Protein AF-A0A963J8N2-F1 (afdb_monomer)

Radius of gyration: 21.04 Å; Cα contacts (8 Å, |Δi|>4): 73; chains: 1; bounding box: 51×51×36 Å

Mean predicted aligned error: 4.6 Å

pLDDT: mean 95.45, std 6.99, range [49.97, 98.75]

Foldseek 3Di:
DDDDDDDDDDDDDFCDDVVDDGDPPVDQEDAAQPDADDDPPDDPVVCPVVVSYDHHQQGPVGHGYHPVSDDDDVVVVVVVVVVVVVVVVD

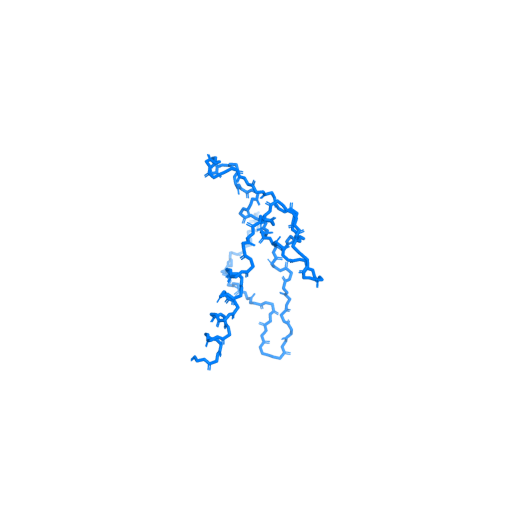Nearest PDB structures (foldseek):
  1qs0-assembly1_A-2  TM=9.938E-01  e=8.638E-08  Pseudomonas putida

Structure (mmCIF, N/CA/C/O backbone):
data_AF-A0A963J8N2-F1
#
_entry.id   AF-A0A963J8N2-F1
#
loop_
_atom_site.group_PDB
_atom_site.id
_atom_site.type_symbol
_atom_site.label_atom_id
_atom_site.label_alt_id
_atom_site.label_comp_id
_atom_site.label_asym_id
_atom_site.label_entity_id
_atom_site.label_seq_id
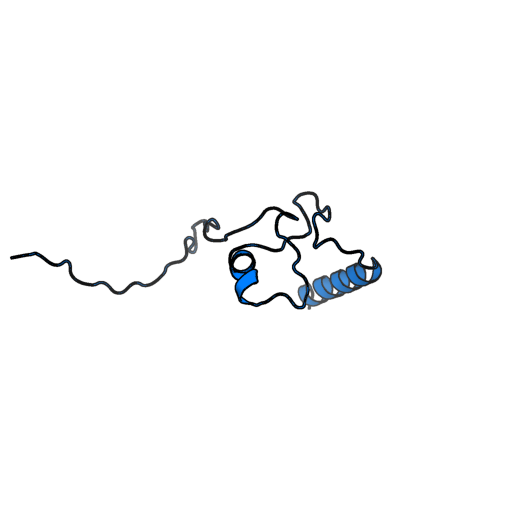_atom_site.pdbx_PDB_ins_code
_atom_site.Cartn_x
_atom_site.Cartn_y
_atom_site.Cartn_z
_atom_site.occupancy
_atom_site.B_iso_or_equiv
_atom_site.auth_seq_id
_atom_site.auth_comp_id
_atom_site.auth_asym_id
_atom_site.auth_atom_id
_atom_site.pdbx_PDB_model_num
ATOM 1 N N . MET A 1 1 ? -35.446 34.264 15.114 1.00 49.97 1 MET A N 1
ATOM 2 C CA . MET A 1 1 ? -34.212 33.796 15.778 1.00 49.97 1 MET A CA 1
ATOM 3 C C . MET A 1 1 ? -33.783 32.509 15.100 1.00 49.97 1 MET A C 1
ATOM 5 O O . MET A 1 1 ? -34.539 31.549 15.142 1.00 49.97 1 MET A O 1
ATOM 9 N N . THR A 1 2 ? -32.648 32.502 14.404 1.00 64.44 2 THR A N 1
ATOM 10 C CA . THR A 1 2 ? -32.102 31.282 13.797 1.00 64.44 2 THR A CA 1
ATOM 11 C C . THR A 1 2 ? -31.546 30.396 14.905 1.00 64.44 2 THR A C 1
ATOM 13 O O . THR A 1 2 ? -30.616 30.769 15.616 1.00 64.44 2 THR A O 1
ATOM 16 N N . THR A 1 3 ? -32.159 29.236 15.109 1.00 75.25 3 THR A N 1
ATOM 17 C CA . THR A 1 3 ? -31.694 28.244 16.079 1.00 75.25 3 THR A CA 1
ATOM 18 C C . THR A 1 3 ? -30.430 27.581 15.545 1.00 75.25 3 THR A C 1
ATOM 20 O O . THR A 1 3 ? -30.490 26.802 14.594 1.00 75.25 3 THR A O 1
ATOM 23 N N . HIS A 1 4 ? -29.280 27.893 16.139 1.00 81.44 4 HIS A N 1
ATOM 24 C CA . HIS A 1 4 ? -28.025 27.209 15.835 1.00 81.44 4 HIS A CA 1
ATOM 25 C C . HIS A 1 4 ? -27.897 25.949 16.696 1.00 81.44 4 HIS A C 1
ATOM 27 O O . HIS A 1 4 ? -28.146 25.977 17.900 1.00 81.44 4 HIS A O 1
ATOM 33 N N . THR A 1 5 ? -27.520 24.834 16.070 1.00 88.25 5 THR A N 1
ATOM 34 C CA . THR A 1 5 ? -27.278 23.568 16.780 1.00 88.25 5 THR A CA 1
ATOM 35 C C . THR A 1 5 ? -25.972 23.664 17.571 1.00 88.25 5 THR A C 1
ATOM 37 O O . THR A 1 5 ? -24.982 24.182 17.057 1.00 88.25 5 THR A O 1
ATOM 40 N N . ALA A 1 6 ? -25.959 23.163 18.810 1.00 91.06 6 ALA A N 1
ATOM 41 C CA . ALA A 1 6 ? -24.763 23.158 19.652 1.00 91.06 6 ALA A CA 1
ATOM 42 C C . ALA A 1 6 ? -23.629 22.322 19.027 1.00 91.06 6 ALA A C 1
ATOM 44 O O . ALA A 1 6 ? -23.863 21.221 18.520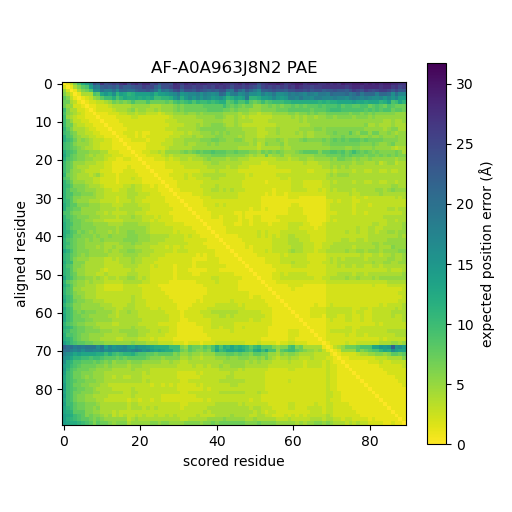 1.00 91.06 6 ALA A O 1
ATOM 45 N N . LEU A 1 7 ? -22.399 22.842 19.091 1.00 95.81 7 LEU A N 1
ATOM 46 C CA . LEU A 1 7 ? -21.199 22.137 18.633 1.00 95.81 7 LEU A CA 1
ATOM 47 C C . LEU A 1 7 ? -20.951 20.882 19.481 1.00 95.81 7 LEU A C 1
ATOM 49 O O . LEU A 1 7 ? -21.305 20.829 20.659 1.00 95.81 7 LEU A O 1
ATOM 53 N N . LYS A 1 8 ? -20.319 19.872 18.879 1.00 95.38 8 LYS A N 1
ATOM 54 C CA . LYS A 1 8 ? -19.983 18.602 19.532 1.00 95.38 8 LYS A CA 1
ATOM 55 C C . LYS A 1 8 ? -18.512 18.267 19.316 1.00 95.38 8 LYS A C 1
ATOM 57 O O . LYS A 1 8 ? -17.978 18.507 18.236 1.00 95.38 8 LYS A O 1
ATOM 62 N N . LEU A 1 9 ? -17.888 17.672 20.331 1.00 97.00 9 LEU A N 1
ATOM 63 C CA . LEU A 1 9 ? -16.564 17.068 20.212 1.00 97.00 9 LEU A CA 1
ATOM 64 C C . LEU A 1 9 ? -16.684 15.743 19.452 1.00 97.00 9 LEU A C 1
ATOM 66 O O . LEU A 1 9 ? -17.493 14.891 19.816 1.00 97.00 9 LEU A O 1
ATOM 70 N N . HIS A 1 10 ? -15.877 15.564 18.410 1.00 97.38 10 HIS A N 1
ATOM 71 C CA . HIS A 1 10 ? -15.800 14.305 17.680 1.00 97.38 10 HIS A CA 1
ATOM 72 C C . HIS A 1 10 ? -14.665 13.440 18.236 1.00 97.38 10 HIS A C 1
ATOM 74 O O . HIS A 1 10 ? -13.516 13.877 18.278 1.00 97.38 10 HIS A O 1
ATOM 80 N N . VAL A 1 11 ? -14.990 12.210 18.636 1.00 97.94 11 VAL A N 1
ATOM 81 C CA . VAL A 1 11 ? -14.026 11.184 19.048 1.00 97.94 11 VAL A CA 1
ATOM 82 C C . VAL A 1 11 ? -14.229 9.976 18.127 1.00 97.94 11 VAL A C 1
ATOM 84 O O . VAL A 1 11 ? -15.296 9.366 18.192 1.00 97.94 11 VAL A O 1
ATOM 87 N N . PRO A 1 12 ? -13.276 9.646 17.235 1.00 97.38 12 PRO A N 1
ATOM 88 C CA . PRO A 1 12 ? -13.415 8.504 16.338 1.00 97.38 12 PRO A CA 1
ATOM 89 C C . PRO A 1 12 ? -13.477 7.182 17.099 1.00 97.38 12 PRO A C 1
ATOM 91 O O . PRO A 1 12 ? -12.726 6.958 18.051 1.00 97.38 12 PRO A O 1
ATOM 94 N N . GLU A 1 13 ? -14.324 6.276 16.624 1.00 97.25 13 GLU A N 1
ATOM 95 C CA . GLU A 1 13 ? -14.428 4.920 17.151 1.00 97.25 13 GLU A CA 1
ATOM 96 C C . GLU A 1 13 ? -14.117 3.889 16.063 1.00 97.25 13 GLU A C 1
ATOM 98 O O . GLU A 1 13 ? -14.491 4.084 14.904 1.00 97.25 13 GLU A O 1
ATOM 103 N N . PRO A 1 14 ? -13.433 2.783 16.406 1.00 96.94 14 PRO A N 1
ATOM 104 C CA . PRO A 1 14 ? -13.245 1.685 15.475 1.00 96.94 14 PRO A CA 1
ATOM 105 C C . PRO A 1 14 ? -14.580 0.984 15.209 1.00 96.94 14 PRO A C 1
ATOM 107 O O . PRO A 1 14 ? -15.423 0.860 16.097 1.00 96.94 14 PRO A O 1
ATOM 110 N N . THR A 1 15 ? -14.734 0.444 14.002 1.00 97.12 15 THR A N 1
ATOM 111 C CA . THR A 1 15 ? -15.917 -0.344 13.621 1.00 97.12 15 THR A CA 1
ATOM 112 C C . THR A 1 15 ? -16.041 -1.641 14.432 1.00 97.12 15 THR A C 1
ATOM 114 O O . THR A 1 15 ? -17.148 -2.121 14.656 1.00 97.12 15 THR A O 1
ATOM 117 N N . GLY A 1 16 ? -14.916 -2.199 14.899 1.00 96.62 16 GLY A N 1
ATOM 118 C CA . GLY A 1 16 ? -14.856 -3.407 15.723 1.00 96.62 16 GLY A CA 1
ATOM 119 C C . GLY A 1 16 ? -14.358 -3.155 17.151 1.00 96.62 16 GLY A C 1
ATOM 120 O O . GLY A 1 16 ? -13.414 -2.401 17.386 1.00 96.62 16 GLY A O 1
ATOM 121 N N . ARG A 1 17 ? -14.973 -3.852 18.110 1.00 97.00 17 ARG A N 1
ATOM 122 C CA . ARG A 1 17 ? -14.625 -3.930 19.542 1.00 97.00 17 ARG A CA 1
ATOM 123 C C . ARG A 1 17 ? -14.615 -5.411 19.970 1.00 97.00 17 ARG A C 1
ATOM 125 O O . ARG A 1 17 ? -15.070 -6.245 19.184 1.00 97.00 17 ARG A O 1
ATOM 132 N N . PRO A 1 18 ? -14.125 -5.779 21.171 1.00 98.19 18 PRO A N 1
ATOM 133 C CA . PRO A 1 18 ? -14.196 -7.165 21.639 1.00 98.19 18 PRO A CA 1
ATOM 134 C C . PRO A 1 18 ? -15.620 -7.734 21.529 1.00 98.19 18 PRO A C 1
ATOM 136 O O . PRO A 1 18 ? -16.568 -7.118 22.002 1.00 98.19 18 PRO A O 1
ATOM 139 N N . GLY A 1 19 ? -15.766 -8.888 20.871 1.00 97.19 19 GLY A N 1
ATOM 140 C CA . GLY A 1 19 ? -17.067 -9.517 20.594 1.00 97.19 19 GLY A CA 1
ATOM 141 C C . GLY A 1 19 ? -17.760 -9.068 19.297 1.00 97.19 19 GLY A C 1
ATOM 142 O O . GLY A 1 19 ? -18.734 -9.697 18.893 1.00 97.19 19 GLY A O 1
ATOM 143 N N . CYS A 1 20 ? -17.245 -8.049 18.603 1.00 97.44 20 CYS A N 1
ATOM 144 C CA . CYS A 1 20 ? -17.774 -7.559 17.327 1.00 97.44 20 CYS A CA 1
ATOM 145 C C . CYS A 1 20 ? -16.824 -7.869 16.160 1.00 97.44 20 CYS A C 1
ATOM 147 O O . CYS A 1 20 ? -15.618 -8.042 16.341 1.00 97.44 20 CYS A O 1
ATOM 149 N N . LYS A 1 21 ? -17.361 -7.891 14.935 1.00 97.31 21 LYS A N 1
ATOM 150 C CA . LYS A 1 21 ? -16.551 -7.948 13.710 1.00 97.31 21 LYS A CA 1
ATOM 151 C C . LYS A 1 21 ? -16.142 -6.536 13.294 1.00 97.31 21 LYS A C 1
ATOM 153 O O . LYS A 1 21 ? -16.985 -5.649 13.241 1.00 97.31 21 LYS A O 1
ATOM 158 N N . THR A 1 22 ? -14.869 -6.349 12.964 1.00 98.00 22 THR A N 1
ATOM 159 C CA . THR A 1 22 ? -14.383 -5.119 12.329 1.00 98.00 22 THR A CA 1
ATOM 160 C C . THR A 1 22 ? -14.866 -5.060 10.884 1.00 98.00 22 THR A C 1
ATOM 162 O O . THR A 1 22 ? -14.691 -6.022 10.136 1.00 98.00 22 THR A O 1
ATOM 165 N N . ASP A 1 23 ? -15.423 -3.922 10.485 1.00 97.56 23 ASP A N 1
ATOM 166 C CA . ASP A 1 23 ? -15.615 -3.584 9.077 1.00 97.56 23 ASP A CA 1
ATOM 167 C C . ASP A 1 23 ? -14.359 -2.879 8.550 1.00 97.56 23 ASP A C 1
ATOM 169 O O . ASP A 1 23 ? -13.959 -1.843 9.085 1.00 97.56 23 ASP A O 1
ATOM 173 N N . PHE A 1 24 ? -13.737 -3.454 7.520 1.00 97.69 24 PHE A N 1
ATOM 174 C CA . PHE A 1 24 ? -12.532 -2.933 6.874 1.00 97.69 24 PHE A CA 1
ATOM 175 C C . PHE A 1 24 ? -12.828 -2.025 5.670 1.00 97.69 24 PHE A C 1
ATOM 177 O O . PHE A 1 24 ? -11.890 -1.609 4.994 1.00 97.69 24 PHE A O 1
ATOM 184 N N . SER A 1 25 ? -14.093 -1.674 5.405 1.00 96.81 25 SER A N 1
ATOM 185 C CA . SER A 1 25 ? -14.498 -0.783 4.302 1.00 96.81 25 SER A CA 1
ATOM 186 C C . SER A 1 25 ? -13.833 0.603 4.328 1.00 96.81 25 SER A C 1
ATOM 188 O O . SER A 1 25 ? -13.737 1.263 3.294 1.00 96.81 25 SER A O 1
ATOM 190 N N . PHE A 1 26 ? -13.314 1.036 5.485 1.00 95.50 26 PHE A N 1
ATOM 191 C CA . PHE A 1 26 ? -12.532 2.270 5.609 1.00 95.50 26 PHE A CA 1
ATOM 192 C C . PHE A 1 26 ? -11.173 2.206 4.887 1.00 95.50 26 PHE A C 1
ATOM 194 O O . PHE A 1 26 ? -10.572 3.247 4.613 1.00 95.50 26 PHE A O 1
ATOM 201 N N . LEU A 1 27 ? -10.675 1.005 4.570 1.00 97.19 27 LEU A N 1
ATOM 202 C CA . LEU A 1 27 ? -9.472 0.817 3.767 1.00 97.19 27 LEU A CA 1
ATOM 203 C C . LEU A 1 27 ? -9.799 1.014 2.284 1.00 97.19 27 LEU A C 1
ATOM 205 O O . LEU A 1 27 ? -10.523 0.232 1.671 1.00 97.19 27 LEU A O 1
ATOM 209 N N . ARG A 1 28 ? -9.194 2.036 1.676 1.00 96.25 28 ARG A N 1
ATOM 210 C CA . ARG A 1 28 ? -9.294 2.307 0.235 1.00 96.25 28 ARG A CA 1
ATOM 211 C C . ARG A 1 28 ? -8.353 1.387 -0.542 1.00 96.25 28 ARG A C 1
ATOM 213 O O . ARG A 1 28 ? -7.252 1.777 -0.922 1.00 96.25 28 ARG A O 1
ATOM 220 N N . VAL A 1 29 ? -8.766 0.136 -0.724 1.00 96.75 29 VAL A N 1
ATOM 221 C CA . VAL A 1 29 ? -7.982 -0.871 -1.451 1.00 96.75 29 VAL A CA 1
ATOM 222 C C . VAL A 1 29 ? -8.180 -0.751 -2.962 1.00 96.75 29 VAL A C 1
ATOM 224 O O . VAL A 1 29 ? -9.280 -0.498 -3.447 1.00 96.75 29 VAL A O 1
ATOM 227 N N . SER A 1 30 ? -7.103 -0.954 -3.717 1.00 97.56 30 SER A N 1
ATOM 228 C CA . SER A 1 30 ? -7.116 -1.013 -5.183 1.00 97.56 30 SER A CA 1
ATOM 229 C C . SER A 1 30 ? -6.834 -2.448 -5.650 1.00 97.56 30 SER A C 1
ATOM 231 O O . SER A 1 30 ? -6.089 -3.164 -4.969 1.00 97.56 30 SER A O 1
ATOM 233 N N . PRO A 1 31 ? -7.384 -2.889 -6.800 1.00 97.88 31 PRO A N 1
ATOM 234 C CA . PRO A 1 31 ? -7.017 -4.174 -7.388 1.00 97.88 31 PRO A CA 1
ATOM 235 C C . PRO A 1 31 ? -5.509 -4.260 -7.655 1.00 97.88 31 PRO A C 1
ATOM 237 O O . PRO A 1 31 ? -4.858 -3.252 -7.948 1.00 97.88 31 PRO A O 1
ATOM 240 N N . ALA A 1 32 ? -4.946 -5.467 -7.572 1.00 98.44 32 ALA A N 1
ATOM 241 C CA . ALA A 1 32 ? -3.536 -5.679 -7.879 1.00 98.44 32 ALA A CA 1
ATOM 242 C C . ALA A 1 32 ? -3.214 -5.213 -9.309 1.00 98.44 32 ALA A C 1
ATOM 244 O O . ALA A 1 32 ? -3.978 -5.440 -10.244 1.00 98.44 32 ALA A O 1
ATOM 245 N N . GLY A 1 33 ? -2.090 -4.519 -9.469 1.00 97.88 33 GLY A N 1
ATOM 246 C CA . GLY A 1 33 ? -1.615 -4.013 -10.753 1.00 97.88 33 GLY A CA 1
ATOM 247 C C . GLY A 1 33 ? -2.378 -2.815 -11.329 1.00 97.88 33 GLY A C 1
ATOM 248 O O . GLY A 1 33 ? -1.921 -2.263 -12.326 1.00 97.88 33 GLY A O 1
ATOM 249 N N . ALA A 1 34 ? -3.485 -2.378 -10.716 1.00 97.94 34 ALA A N 1
ATOM 250 C CA . ALA A 1 34 ? -4.292 -1.266 -11.227 1.00 97.94 34 ALA A CA 1
ATOM 251 C C . ALA A 1 34 ? -3.602 0.101 -11.082 1.00 97.94 34 ALA A C 1
ATOM 253 O O . ALA A 1 34 ? -3.812 1.001 -11.893 1.00 97.94 34 ALA A O 1
ATOM 254 N N . VAL A 1 35 ? -2.778 0.269 -10.046 1.00 98.25 35 VAL A N 1
ATOM 255 C CA . VAL A 1 35 ? -2.110 1.541 -9.752 1.00 98.25 35 VAL A CA 1
ATOM 256 C C . VAL A 1 35 ? -0.840 1.688 -10.592 1.00 98.25 35 VAL A C 1
ATOM 258 O O . VAL A 1 35 ? 0.024 0.807 -10.610 1.00 98.25 35 VAL A O 1
ATOM 261 N N . ARG A 1 36 ? -0.714 2.828 -11.282 1.00 97.69 36 ARG A N 1
ATOM 262 C CA . ARG A 1 36 ? 0.427 3.148 -12.154 1.00 97.69 36 ARG A CA 1
ATOM 263 C C . ARG A 1 36 ? 1.749 3.231 -11.384 1.00 97.69 36 ARG A C 1
ATOM 265 O O . ARG A 1 36 ? 1.773 3.522 -10.189 1.00 97.69 36 ARG A O 1
ATOM 272 N N . ARG A 1 37 ? 2.864 3.026 -12.092 1.00 97.56 37 ARG A N 1
ATOM 273 C CA . ARG A 1 37 ? 4.223 3.257 -11.581 1.00 97.56 37 ARG A CA 1
ATOM 274 C C . ARG A 1 37 ? 4.787 4.543 -12.200 1.00 97.56 37 ARG A C 1
ATOM 276 O O . ARG A 1 37 ? 5.189 4.488 -13.362 1.00 97.56 37 ARG A O 1
ATOM 283 N N . PRO A 1 38 ? 4.790 5.682 -11.487 1.00 97.62 38 PRO A N 1
ATOM 284 C CA . PRO A 1 38 ? 5.358 6.923 -12.008 1.00 97.62 38 PRO A CA 1
ATOM 285 C C . PRO A 1 38 ? 6.887 6.820 -12.184 1.00 97.62 38 PRO A C 1
ATOM 287 O O . PRO A 1 38 ? 7.530 6.012 -11.503 1.00 97.62 38 PRO A O 1
ATOM 290 N N . PRO A 1 39 ? 7.487 7.645 -13.059 1.00 97.38 39 PRO A N 1
ATOM 291 C CA . PRO A 1 39 ? 8.924 7.900 -13.052 1.00 97.38 39 PRO A CA 1
ATOM 292 C C . PRO A 1 39 ? 9.432 8.366 -11.671 1.00 97.38 39 PRO A C 1
ATOM 294 O O . PRO A 1 39 ? 8.707 9.089 -10.981 1.00 97.38 39 PRO A O 1
ATOM 297 N N . PRO A 1 40 ? 10.654 7.993 -11.244 1.00 96.38 40 PRO A N 1
ATOM 298 C CA . PRO A 1 40 ? 11.208 8.397 -9.944 1.00 96.38 40 PRO A CA 1
ATOM 299 C C . PRO A 1 40 ? 11.370 9.911 -9.748 1.00 96.38 40 PRO A C 1
ATOM 301 O O . PRO A 1 40 ? 11.440 10.375 -8.615 1.00 96.38 40 PRO A O 1
ATOM 304 N N . ASP A 1 41 ? 11.442 10.662 -10.841 1.00 97.94 41 ASP A N 1
ATOM 305 C CA . ASP A 1 41 ? 11.565 12.118 -10.912 1.00 97.94 41 ASP A CA 1
ATOM 306 C C . ASP A 1 41 ? 10.211 12.832 -11.067 1.00 97.94 41 ASP A C 1
ATOM 308 O O . ASP A 1 41 ? 10.168 14.035 -11.320 1.00 97.94 41 ASP A O 1
ATOM 312 N N . SER A 1 42 ? 9.096 12.111 -10.899 1.00 98.00 42 SER A N 1
ATOM 313 C CA . SER A 1 42 ? 7.760 12.704 -11.002 1.00 98.00 42 SER A CA 1
ATOM 314 C C . SER A 1 42 ? 7.545 13.795 -9.944 1.00 98.00 42 SER A C 1
ATOM 316 O O . SER A 1 42 ? 7.830 13.564 -8.764 1.00 98.00 42 SER A O 1
ATOM 318 N N . PRO A 1 43 ? 6.985 14.958 -10.323 1.00 98.12 43 PRO A N 1
ATOM 319 C CA . PRO A 1 43 ? 6.604 16.001 -9.380 1.00 98.12 43 PRO A CA 1
ATOM 320 C C . PRO A 1 43 ? 5.643 15.489 -8.304 1.00 98.12 43 PRO A C 1
ATOM 322 O O . PRO A 1 43 ? 4.734 14.709 -8.581 1.00 98.12 43 PRO A O 1
ATOM 325 N N . ALA A 1 44 ? 5.776 15.995 -7.076 1.00 97.81 44 ALA A N 1
ATOM 326 C CA . ALA A 1 44 ? 4.902 15.607 -5.967 1.00 97.81 44 ALA A CA 1
ATOM 327 C C . ALA A 1 44 ? 3.409 15.859 -6.265 1.00 97.81 44 ALA A C 1
ATOM 329 O O . ALA A 1 44 ? 2.562 15.042 -5.902 1.00 97.81 44 ALA A O 1
ATOM 330 N N . ALA A 1 45 ? 3.088 16.954 -6.965 1.00 97.69 45 ALA A N 1
ATOM 331 C CA . ALA A 1 45 ? 1.721 17.290 -7.370 1.00 97.69 45 ALA A CA 1
ATOM 332 C C . ALA A 1 45 ? 1.073 16.192 -8.233 1.00 97.69 45 ALA A C 1
ATOM 334 O O . ALA A 1 45 ? -0.119 15.922 -8.095 1.00 97.69 45 ALA A O 1
ATOM 335 N N . ASP A 1 46 ? 1.878 15.488 -9.028 1.00 97.88 46 ASP A N 1
ATOM 336 C CA . ASP A 1 46 ? 1.423 14.415 -9.907 1.00 97.88 46 ASP A CA 1
ATOM 337 C C . ASP A 1 46 ? 1.241 13.088 -9.161 1.00 97.88 46 ASP A C 1
ATOM 339 O O . ASP A 1 46 ? 1.036 12.071 -9.806 1.00 97.88 46 ASP A O 1
ATOM 343 N N . THR A 1 47 ? 1.352 13.042 -7.828 1.00 97.88 47 THR A N 1
ATOM 344 C CA . THR A 1 47 ? 1.227 11.804 -7.026 1.00 97.88 47 THR A CA 1
ATOM 345 C C . THR A 1 47 ? 0.003 11.778 -6.110 1.00 97.88 47 THR A C 1
ATOM 347 O O . THR A 1 47 ? -0.178 10.837 -5.334 1.00 97.88 47 THR A O 1
ATOM 350 N N . ALA A 1 48 ? -0.864 12.791 -6.195 1.00 97.50 48 ALA A N 1
ATOM 351 C CA . ALA A 1 48 ? -2.032 12.927 -5.324 1.00 97.50 48 ALA A CA 1
ATOM 352 C C . ALA A 1 48 ? -3.013 11.739 -5.430 1.00 97.50 48 ALA A C 1
ATOM 354 O O . ALA A 1 48 ? -3.614 11.331 -4.431 1.00 97.50 48 ALA A O 1
ATOM 355 N N . ASP A 1 49 ? -3.145 11.154 -6.624 1.00 96.81 49 ASP A N 1
ATOM 356 C CA . ASP A 1 49 ? -3.904 9.925 -6.869 1.00 96.81 49 ASP A CA 1
ATOM 357 C C . ASP A 1 49 ? -3.281 8.722 -6.144 1.00 96.81 49 ASP A C 1
ATOM 359 O O . ASP A 1 49 ? -3.986 7.961 -5.478 1.00 96.81 49 ASP A O 1
ATOM 363 N N . LEU A 1 50 ? -1.952 8.588 -6.201 1.00 97.81 50 LEU A N 1
ATOM 364 C CA . LEU A 1 50 ? -1.221 7.486 -5.572 1.00 97.81 50 LEU A CA 1
ATOM 365 C C . LEU A 1 50 ? -1.394 7.487 -4.052 1.00 97.81 50 LEU A C 1
ATOM 367 O O . LEU A 1 50 ? -1.603 6.424 -3.474 1.00 97.81 50 LEU A O 1
ATOM 371 N N . ALA A 1 51 ? -1.404 8.667 -3.426 1.00 96.56 51 ALA A N 1
ATOM 372 C CA . ALA A 1 51 ? -1.608 8.831 -1.984 1.00 96.56 51 ALA A CA 1
ATOM 373 C C . ALA A 1 51 ? -2.983 8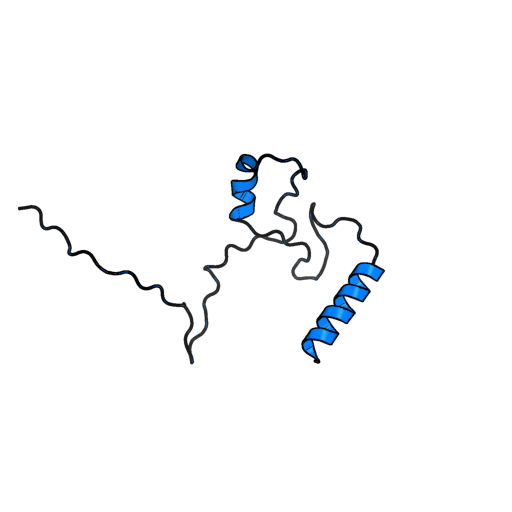.342 -1.485 1.00 96.56 51 ALA A C 1
ATOM 375 O O . ALA A 1 51 ? -3.145 8.065 -0.299 1.00 96.56 51 ALA A O 1
ATOM 376 N N . ASN A 1 52 ? -3.971 8.232 -2.377 1.00 96.19 52 ASN A N 1
ATOM 377 C CA . ASN A 1 52 ? -5.330 7.787 -2.064 1.00 96.19 52 ASN A CA 1
ATOM 378 C C . ASN A 1 52 ? -5.650 6.388 -2.620 1.00 96.19 52 ASN A C 1
ATOM 380 O O . ASN A 1 52 ? -6.811 5.975 -2.600 1.00 96.19 52 ASN A O 1
ATOM 384 N N . SER A 1 53 ? -4.640 5.672 -3.116 1.00 97.44 53 SER A N 1
ATOM 385 C CA . SER A 1 53 ? -4.765 4.349 -3.732 1.00 97.44 53 SER A CA 1
ATOM 386 C C . SER A 1 53 ? -3.795 3.348 -3.097 1.00 97.44 53 SER A C 1
ATOM 388 O O . SER A 1 53 ? -3.009 3.699 -2.216 1.00 97.44 53 SER A O 1
ATOM 390 N N . LEU A 1 54 ? -3.840 2.089 -3.540 1.00 98.25 54 LEU A N 1
ATOM 391 C CA . LEU A 1 54 ? -2.965 1.035 -3.033 1.00 98.25 54 LEU A CA 1
ATOM 392 C C . LEU A 1 54 ? -2.098 0.436 -4.142 1.00 98.25 54 LEU A C 1
ATOM 394 O O . LEU A 1 54 ? -2.588 -0.280 -5.016 1.00 98.25 54 LEU A O 1
ATOM 398 N N . VAL A 1 55 ? -0.781 0.635 -4.050 1.00 98.00 55 VAL A N 1
ATOM 399 C CA . VAL A 1 55 ? 0.179 -0.124 -4.861 1.00 98.00 55 VAL A CA 1
ATOM 400 C C . VAL A 1 55 ? 0.215 -1.571 -4.364 1.00 98.00 55 VAL A C 1
ATOM 402 O O . VAL A 1 55 ? 0.733 -1.865 -3.288 1.00 98.00 55 VAL A O 1
ATOM 405 N N . ARG A 1 56 ? -0.330 -2.485 -5.170 1.00 98.19 56 ARG A N 1
ATOM 406 C CA . ARG A 1 56 ? -0.384 -3.928 -4.901 1.00 98.19 56 ARG A CA 1
ATOM 407 C C . ARG A 1 56 ? 0.078 -4.703 -6.136 1.00 98.19 56 ARG A C 1
ATOM 409 O O . ARG A 1 56 ? -0.373 -4.408 -7.237 1.00 98.19 56 ARG A O 1
ATOM 416 N N . VAL A 1 57 ? 0.965 -5.687 -5.951 1.00 97.62 57 VAL A N 1
ATOM 417 C CA . VAL A 1 57 ? 1.554 -6.486 -7.050 1.00 97.62 57 VAL A CA 1
ATOM 418 C C . VAL A 1 57 ? 0.952 -7.884 -7.147 1.00 97.62 57 VAL A C 1
ATOM 420 O O . VAL A 1 57 ? 0.639 -8.322 -8.246 1.00 97.62 57 VAL A O 1
ATOM 423 N N . LEU A 1 58 ? 0.813 -8.587 -6.019 1.00 97.38 58 LEU A N 1
ATOM 424 C CA . LEU A 1 58 ? 0.255 -9.940 -5.996 1.00 97.38 58 LEU A CA 1
ATOM 425 C C . LEU A 1 58 ? -1.272 -9.870 -5.954 1.00 97.38 58 LEU A C 1
ATOM 427 O O . LEU A 1 58 ? -1.826 -9.253 -5.036 1.00 97.38 58 LEU A O 1
ATOM 431 N N . ASP A 1 59 ? -1.931 -10.480 -6.935 1.00 97.88 59 ASP A N 1
ATOM 432 C CA . ASP A 1 59 ? -3.383 -10.674 -6.945 1.00 97.88 59 ASP A CA 1
ATOM 433 C C . ASP A 1 59 ? -3.826 -11.767 -5.951 1.00 97.88 59 ASP A C 1
ATOM 435 O O . ASP A 1 59 ? -3.030 -12.241 -5.134 1.00 97.88 59 ASP A O 1
ATOM 439 N N . ASP A 1 60 ? -5.115 -12.107 -5.955 1.00 98.00 60 ASP A N 1
ATOM 440 C CA . ASP A 1 60 ? -5.689 -13.081 -5.016 1.00 98.00 60 ASP A CA 1
ATOM 441 C C . ASP A 1 60 ? -5.252 -14.529 -5.320 1.00 98.00 60 ASP A C 1
ATOM 443 O O . ASP A 1 60 ? -5.267 -15.371 -4.424 1.00 98.00 60 ASP A O 1
ATOM 447 N N . ASP A 1 61 ? -4.762 -14.794 -6.536 1.00 98.00 61 ASP A N 1
ATOM 448 C CA . ASP A 1 61 ? -4.170 -16.074 -6.946 1.00 98.00 61 ASP A CA 1
ATOM 449 C C . ASP A 1 61 ? -2.638 -16.106 -6.755 1.00 98.00 61 ASP A C 1
ATOM 451 O O . ASP A 1 61 ? -1.970 -17.085 -7.103 1.00 98.00 61 ASP A O 1
ATOM 455 N N . GLY A 1 62 ? -2.049 -15.027 -6.232 1.00 96.31 62 GLY A N 1
ATOM 456 C CA . GLY A 1 62 ? -0.609 -14.897 -6.021 1.00 96.31 62 GLY A CA 1
ATOM 457 C C . GLY A 1 62 ? 0.202 -14.613 -7.290 1.00 96.31 62 GLY A C 1
ATOM 458 O O . GLY A 1 62 ? 1.426 -14.771 -7.273 1.00 96.31 62 GLY A O 1
ATOM 459 N N . ARG A 1 63 ? -0.427 -14.180 -8.388 1.00 96.50 63 ARG A N 1
ATOM 460 C CA . ARG A 1 63 ? 0.281 -13.764 -9.607 1.00 96.50 63 ARG A CA 1
ATOM 461 C C . ARG A 1 63 ? 0.725 -12.311 -9.495 1.00 96.50 63 ARG A C 1
ATOM 463 O O . ARG A 1 63 ? -0.000 -11.453 -9.000 1.00 96.50 63 ARG A O 1
ATOM 470 N N . ALA A 1 64 ? 1.936 -12.029 -9.970 1.00 96.50 64 ALA A N 1
ATOM 471 C CA . ALA A 1 64 ? 2.451 -10.667 -10.049 1.00 96.50 64 ALA A CA 1
ATOM 472 C C . ALA A 1 64 ? 1.879 -9.960 -11.286 1.00 96.50 64 ALA A C 1
ATOM 474 O O . ALA A 1 64 ? 2.101 -10.414 -12.409 1.00 96.50 64 ALA A O 1
ATOM 475 N N . VAL A 1 65 ? 1.169 -8.848 -11.082 1.00 97.25 65 VAL A N 1
ATOM 476 C CA . VAL A 1 65 ? 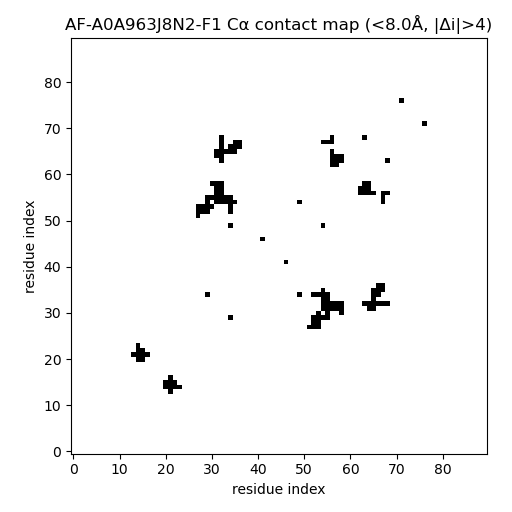0.470 -8.114 -12.147 1.00 97.25 65 VAL A CA 1
ATOM 477 C C . VAL A 1 65 ? 0.784 -6.613 -12.139 1.00 97.25 65 VAL A C 1
ATOM 479 O O . VAL A 1 65 ? 1.126 -6.021 -11.112 1.00 97.25 65 VAL A O 1
ATOM 482 N N . GLY A 1 66 ? 0.641 -5.983 -13.308 1.00 96.94 66 GLY A N 1
ATOM 483 C CA . GLY A 1 66 ? 0.734 -4.533 -13.490 1.00 96.94 66 GLY A CA 1
ATOM 484 C C . GLY A 1 66 ? 2.156 -3.953 -13.537 1.00 96.94 66 GLY A C 1
ATOM 485 O O . GLY A 1 66 ? 3.151 -4.676 -13.522 1.00 96.94 66 GLY A O 1
ATOM 486 N N . PRO A 1 67 ? 2.278 -2.615 -13.594 1.00 96.88 67 PRO A N 1
ATOM 487 C CA . PRO A 1 67 ? 3.540 -1.932 -13.899 1.00 96.88 67 PRO A CA 1
ATOM 488 C C . PRO A 1 67 ? 4.575 -2.016 -12.766 1.00 96.88 67 PRO A C 1
ATOM 490 O O . PRO A 1 67 ? 5.764 -1.767 -12.974 1.00 96.88 67 PRO A O 1
ATOM 493 N N . TRP A 1 68 ? 4.143 -2.376 -11.558 1.00 96.81 68 TRP A N 1
ATOM 494 C CA . TRP A 1 68 ? 5.018 -2.605 -10.409 1.00 96.81 68 TRP A CA 1
ATOM 495 C C . TRP A 1 68 ? 5.608 -4.021 -10.364 1.00 96.81 68 TRP A C 1
ATOM 497 O O . TRP A 1 68 ? 6.563 -4.240 -9.620 1.00 96.81 68 TRP A O 1
ATOM 507 N N . ALA A 1 69 ? 5.118 -4.955 -11.189 1.00 95.50 69 ALA A N 1
ATOM 508 C CA . ALA A 1 69 ? 5.688 -6.292 -11.350 1.00 95.50 69 ALA A CA 1
ATOM 509 C C . ALA A 1 69 ? 6.981 -6.249 -12.192 1.00 95.50 69 ALA A C 1
ATOM 511 O O . ALA A 1 69 ? 7.046 -6.754 -13.311 1.00 95.50 69 ALA A O 1
ATOM 512 N N . SER A 1 70 ? 8.023 -5.591 -11.678 1.00 83.62 70 SER A N 1
ATOM 513 C CA . SER A 1 70 ? 9.341 -5.581 -12.314 1.00 83.62 70 SER A CA 1
ATOM 514 C C . SER A 1 70 ? 10.053 -6.926 -12.150 1.00 83.62 70 SER A C 1
ATOM 516 O O . SER A 1 70 ? 9.801 -7.681 -11.208 1.00 83.62 70 SER A O 1
ATOM 518 N N . ALA A 1 71 ? 10.979 -7.222 -13.064 1.00 83.25 71 ALA A N 1
ATOM 519 C CA . ALA A 1 71 ? 11.809 -8.414 -12.979 1.00 83.25 71 ALA A CA 1
ATOM 520 C C . ALA A 1 71 ? 12.721 -8.342 -11.740 1.00 83.25 71 ALA A C 1
ATOM 522 O O . ALA A 1 71 ? 13.761 -7.683 -11.737 1.00 83.25 71 ALA A O 1
ATOM 523 N N . LEU A 1 72 ? 12.320 -9.026 -10.669 1.00 88.56 72 LEU A N 1
ATOM 524 C CA . LEU A 1 72 ? 13.143 -9.259 -9.489 1.00 88.56 72 LEU A CA 1
ATOM 525 C C . LEU A 1 72 ? 13.772 -10.643 -9.588 1.00 88.56 72 LEU A C 1
ATOM 527 O O . LEU A 1 72 ? 13.087 -11.631 -9.843 1.00 88.56 72 LEU A O 1
ATOM 531 N N . HIS A 1 73 ? 15.076 -10.732 -9.328 1.00 94.06 73 HIS A N 1
ATOM 532 C CA . HIS A 1 73 ? 15.741 -12.027 -9.263 1.00 94.06 73 HIS A CA 1
ATOM 533 C C . HIS A 1 73 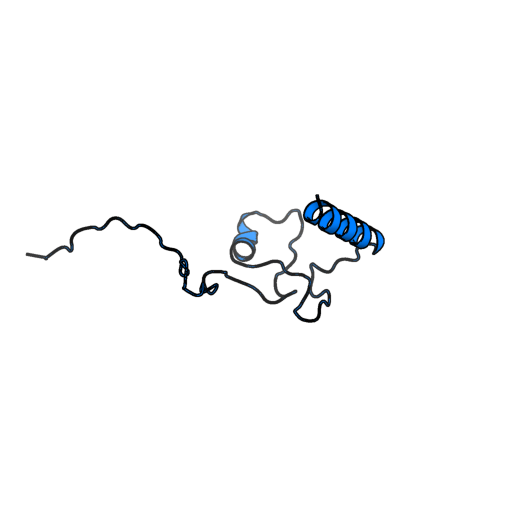? 15.105 -12.886 -8.148 1.00 94.06 73 HIS A C 1
ATOM 535 O O . HIS A 1 73 ? 15.067 -12.424 -6.998 1.00 94.06 73 HIS A O 1
ATOM 541 N N . PRO A 1 74 ? 14.657 -14.128 -8.424 1.00 94.19 74 PRO A N 1
ATOM 542 C CA . PRO A 1 74 ? 13.926 -14.951 -7.456 1.00 94.19 74 PRO A CA 1
ATOM 543 C C . PRO A 1 74 ? 14.650 -15.148 -6.120 1.00 94.19 74 PRO A C 1
ATOM 545 O O . PRO A 1 74 ? 14.017 -15.180 -5.065 1.00 94.19 74 PRO A O 1
ATOM 548 N N . GLU A 1 75 ? 15.985 -15.200 -6.124 1.00 97.06 75 GLU A N 1
ATOM 549 C CA . GLU A 1 75 ? 16.758 -15.339 -4.882 1.00 97.06 75 GLU A CA 1
ATOM 550 C C . GLU A 1 75 ? 16.558 -14.162 -3.911 1.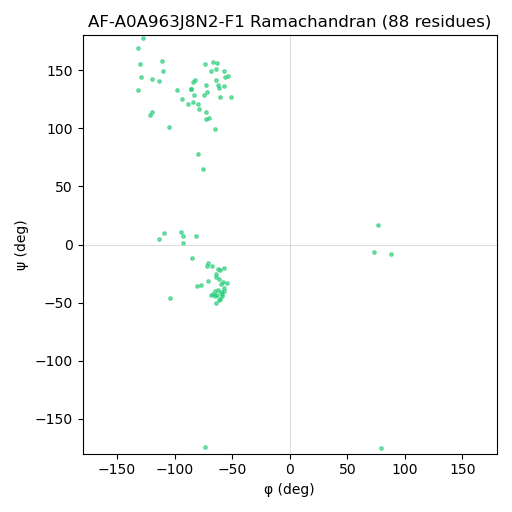00 97.06 75 GLU A C 1
ATOM 552 O O . GLU A 1 75 ? 16.572 -14.345 -2.692 1.00 97.06 75 GLU A O 1
ATOM 557 N N . ARG A 1 76 ? 16.281 -12.951 -4.419 1.00 96.31 76 ARG A N 1
ATOM 558 C CA . ARG A 1 76 ? 15.956 -11.801 -3.563 1.00 96.31 76 ARG A CA 1
ATOM 559 C C . ARG A 1 76 ? 14.642 -12.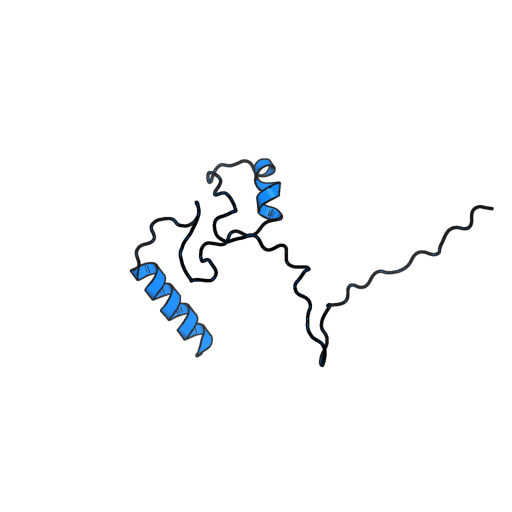033 -2.812 1.00 96.31 76 ARG A C 1
ATOM 561 O O . ARG A 1 76 ? 14.572 -11.726 -1.623 1.00 96.31 76 ARG A O 1
ATOM 568 N N . LEU A 1 77 ? 13.646 -12.623 -3.475 1.00 95.75 77 LEU A N 1
ATOM 569 C CA . LEU A 1 77 ? 12.362 -12.985 -2.867 1.00 95.75 77 LEU A CA 1
ATOM 570 C C . LEU A 1 77 ? 12.530 -14.118 -1.847 1.00 95.75 77 LEU A C 1
ATOM 572 O O . LEU A 1 77 ? 12.023 -14.014 -0.734 1.00 95.75 77 LEU A O 1
ATOM 576 N N . ARG A 1 78 ? 13.312 -15.159 -2.174 1.00 97.94 78 ARG A N 1
ATOM 577 C CA . ARG A 1 78 ? 13.610 -16.272 -1.248 1.00 97.94 78 ARG A CA 1
ATOM 578 C C . ARG A 1 78 ? 14.302 -15.784 0.023 1.00 97.94 78 ARG A C 1
ATOM 580 O O . ARG A 1 78 ? 13.953 -16.217 1.120 1.00 97.94 78 ARG A O 1
ATOM 587 N N . ARG A 1 79 ? 15.243 -14.844 -0.103 1.00 98.25 79 ARG A N 1
ATOM 588 C CA . ARG A 1 79 ? 15.870 -14.181 1.049 1.00 98.25 79 ARG A CA 1
ATOM 589 C C . ARG A 1 79 ? 14.856 -13.382 1.872 1.00 98.25 79 ARG A C 1
ATOM 591 O O . ARG A 1 79 ? 14.881 -13.487 3.094 1.00 98.25 79 ARG A O 1
ATOM 598 N N . GLY A 1 80 ? 13.965 -12.632 1.221 1.00 97.75 80 GLY A N 1
ATOM 599 C CA . GLY A 1 80 ? 12.877 -11.913 1.890 1.00 97.75 80 GLY A CA 1
ATOM 600 C C . GLY A 1 80 ? 11.949 -12.848 2.671 1.00 97.75 80 GLY A C 1
ATOM 601 O O . GLY A 1 80 ? 11.662 -12.592 3.835 1.00 97.75 80 GLY A O 1
ATOM 602 N N . LEU A 1 81 ? 11.564 -13.983 2.081 1.00 98.19 81 LEU A N 1
ATOM 603 C CA . LEU A 1 81 ? 10.756 -15.001 2.755 1.00 98.19 81 LEU A CA 1
ATOM 604 C C . LEU A 1 81 ? 11.463 -15.566 3.992 1.00 98.19 81 LEU A C 1
ATOM 606 O O . LEU A 1 81 ? 10.861 -15.619 5.061 1.00 98.19 81 LEU A O 1
ATOM 610 N N . ARG A 1 82 ? 12.749 -15.934 3.883 1.00 98.56 82 ARG A N 1
ATOM 611 C CA . ARG A 1 82 ? 13.539 -16.391 5.042 1.00 98.56 82 ARG A CA 1
ATOM 612 C C . ARG A 1 82 ? 13.577 -15.340 6.153 1.00 98.56 82 ARG A C 1
ATOM 614 O O . ARG A 1 82 ? 13.457 -15.705 7.318 1.00 98.56 82 ARG A O 1
ATOM 621 N N . ALA A 1 83 ? 13.709 -14.060 5.802 1.00 98.69 83 ALA A N 1
ATOM 622 C CA . ALA A 1 83 ? 13.684 -12.967 6.771 1.00 98.69 83 ALA A CA 1
ATOM 623 C C . ALA A 1 83 ? 12.319 -12.855 7.473 1.00 98.69 83 ALA A C 1
ATOM 625 O O . ALA A 1 83 ? 12.278 -12.890 8.698 1.00 98.69 83 ALA A O 1
ATOM 626 N N . MET A 1 84 ? 11.213 -12.820 6.719 1.00 98.69 84 MET A N 1
ATOM 627 C CA . MET A 1 84 ? 9.857 -12.753 7.286 1.00 98.69 84 MET A CA 1
ATOM 628 C C . MET A 1 84 ? 9.553 -13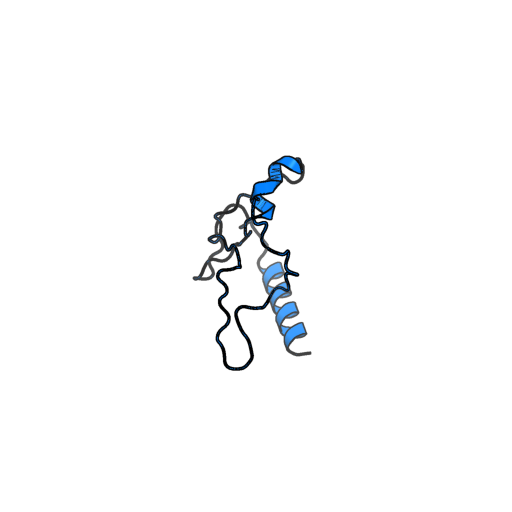.940 8.210 1.00 98.69 84 MET A C 1
ATOM 630 O O . MET A 1 84 ? 8.999 -13.753 9.290 1.00 98.69 84 MET A O 1
ATOM 634 N N . MET A 1 85 ? 9.945 -15.156 7.815 1.00 98.75 85 MET A N 1
ATOM 635 C CA . MET A 1 85 ? 9.750 -16.352 8.639 1.00 98.75 85 MET A CA 1
ATOM 636 C C . MET A 1 85 ? 10.591 -16.308 9.914 1.00 98.75 85 MET A C 1
ATOM 638 O O . MET A 1 85 ? 10.081 -16.623 10.985 1.00 98.75 85 MET A O 1
ATOM 642 N N . LYS A 1 86 ? 11.854 -15.874 9.824 1.00 98.56 86 LYS A N 1
ATOM 643 C CA . LYS A 1 86 ? 12.726 -15.736 10.995 1.00 98.56 86 LYS A CA 1
ATOM 644 C C . LYS A 1 86 ? 12.152 -14.729 11.996 1.00 98.56 86 LYS A C 1
ATOM 646 O O . LYS A 1 86 ? 12.041 -15.072 13.161 1.00 98.56 86 LYS A O 1
ATOM 651 N N . THR A 1 87 ? 11.727 -13.547 11.543 1.00 98.44 87 THR A N 1
ATOM 652 C CA . THR A 1 87 ? 11.106 -12.517 12.401 1.00 98.44 87 THR A CA 1
ATOM 653 C C . THR A 1 87 ? 9.775 -12.955 13.012 1.00 98.44 87 THR A C 1
ATOM 655 O O . THR A 1 87 ? 9.371 -12.430 14.036 1.00 98.44 87 THR A O 1
ATOM 658 N N . ARG A 1 88 ? 9.048 -13.889 12.388 1.00 98.31 88 ARG A N 1
ATOM 659 C CA . ARG A 1 88 ? 7.826 -14.439 12.990 1.00 98.31 88 ARG A CA 1
ATOM 660 C C . ARG A 1 88 ? 8.124 -15.457 14.093 1.00 98.31 88 ARG A C 1
ATOM 662 O O . ARG A 1 88 ? 7.327 -15.582 15.014 1.00 98.31 88 ARG A O 1
ATOM 669 N N . ILE A 1 89 ? 9.196 -16.235 13.944 1.00 98.38 89 ILE A N 1
ATOM 670 C CA . ILE A 1 89 ? 9.542 -17.331 14.862 1.00 98.38 89 ILE A CA 1
ATOM 671 C C . ILE A 1 89 ? 10.245 -16.816 16.126 1.00 98.38 89 ILE A C 1
ATOM 673 O O . ILE A 1 89 ? 10.043 -17.395 17.191 1.00 98.38 89 ILE A O 1
ATOM 677 N N . PHE A 1 90 ? 11.069 -15.773 15.996 1.00 96.75 90 PHE A N 1
ATOM 678 C CA . PHE A 1 90 ? 11.883 -15.188 17.067 1.00 96.75 90 PHE A CA 1
ATOM 679 C C . PHE A 1 90 ? 11.439 -13.762 17.366 1.00 96.75 90 PHE A C 1
ATOM 681 O O . PHE A 1 90 ? 11.385 -13.418 18.565 1.00 96.75 90 PHE A O 1
#

Sequence (90 aa):
MTTHTALKLHVPEPTGRPGCKTDFSFLRVSPAGAVRRPPPDSPAADTADLANSLVRVLDDDGRAVGPWASALHPERLRRGLRAMMKTRIF

Secondary structure (DSSP, 8-state):
---PPPP-------S--TTSPPP-TTS----TT-S----TT--GGGGTTGGGS----B-TTS-B-STT-----HHHHHHHHHHHHHHHH-

Solvent-accessible surface area (backbone atoms only — not comparable to full-atom values): 6030 Å² total; per-residue (Å²): 132,88,85,75,80,82,87,77,89,86,77,92,76,74,72,39,53,96,97,53,71,64,67,65,81,86,58,64,78,48,61,45,24,70,45,83,66,77,65,95,83,59,58,74,82,81,39,62,68,60,79,68,46,33,89,37,34,59,40,97,87,64,49,72,31,47,71,68,50,61,95,66,63,66,68,61,53,54,52,49,50,54,50,56,53,49,66,71,77,105